Protein AF-A0AAD5K9D6-F1 (afdb_monomer_lite)

Structure (mmCIF, N/CA/C/O backbone):
data_AF-A0AAD5K9D6-F1
#
_entry.id   AF-A0AAD5K9D6-F1
#
loop_
_atom_site.group_PDB
_atom_site.id
_atom_site.type_symbol
_atom_site.label_atom_id
_atom_site.label_alt_id
_atom_site.label_comp_id
_atom_site.label_asym_id
_atom_site.label_entity_id
_atom_site.label_seq_id
_atom_site.pdbx_PDB_ins_code
_atom_site.Cartn_x
_atom_site.Cartn_y
_atom_site.Cartn_z
_atom_site.occupancy
_atom_site.B_iso_or_equiv
_atom_site.auth_seq_id
_atom_site.auth_comp_id
_atom_site.auth_asym_id
_atom_site.auth_atom_id
_atom_site.pdbx_PDB_model_num
ATOM 1 N N . MET A 1 1 ? -25.307 -9.684 -17.286 1.00 60.47 1 MET A N 1
ATOM 2 C CA . MET A 1 1 ? -24.085 -8.898 -17.577 1.00 60.47 1 MET A CA 1
ATOM 3 C C . MET A 1 1 ? -23.414 -9.480 -18.825 1.00 60.47 1 MET A C 1
ATOM 5 O O . MET A 1 1 ? -22.570 -10.346 -18.691 1.00 60.47 1 MET A O 1
ATOM 9 N N . GLY A 1 2 ? -23.827 -9.083 -20.036 1.00 75.88 2 GLY A N 1
ATOM 10 C CA . GLY A 1 2 ? -23.260 -9.591 -21.306 1.00 75.88 2 GLY A CA 1
ATOM 11 C C . GLY A 1 2 ? -22.126 -8.731 -21.881 1.00 75.88 2 GLY A C 1
ATOM 12 O O . GLY A 1 2 ? -21.891 -8.752 -23.081 1.00 75.88 2 GLY A O 1
ATOM 13 N N . ARG A 1 3 ? -21.481 -7.908 -21.046 1.00 86.50 3 ARG A N 1
ATOM 14 C CA . ARG A 1 3 ? -20.410 -6.977 -21.433 1.00 86.50 3 ARG A CA 1
ATOM 15 C C . ARG A 1 3 ? -19.127 -7.341 -20.696 1.00 86.50 3 ARG A C 1
ATOM 17 O O . ARG A 1 3 ? -19.195 -7.874 -19.589 1.00 86.50 3 ARG A O 1
ATOM 24 N N . GLN A 1 4 ? -17.983 -7.048 -21.307 1.00 88.56 4 GLN A N 1
ATOM 25 C CA . GLN A 1 4 ? -16.680 -7.250 -20.680 1.00 88.56 4 GLN A CA 1
ATOM 26 C C . GLN A 1 4 ? -16.571 -6.407 -19.408 1.00 88.56 4 GLN A C 1
ATOM 28 O O . GLN A 1 4 ? -16.949 -5.235 -19.394 1.00 88.56 4 GLN A O 1
ATOM 33 N N . LEU A 1 5 ? -16.085 -7.032 -18.339 1.00 87.12 5 LEU A N 1
ATOM 34 C CA . LEU A 1 5 ? -15.934 -6.403 -17.038 1.00 87.12 5 LEU A CA 1
ATOM 35 C C . LEU A 1 5 ? -14.447 -6.182 -16.767 1.00 87.12 5 LEU A C 1
ATOM 37 O O . LEU A 1 5 ? -13.655 -7.122 -16.799 1.00 87.12 5 LEU A O 1
ATOM 41 N N . PHE A 1 6 ? -14.082 -4.940 -16.480 1.00 90.69 6 PHE A N 1
ATOM 42 C CA . PHE A 1 6 ? -12.714 -4.555 -16.132 1.00 90.69 6 PHE A CA 1
ATOM 43 C C . PHE A 1 6 ? -12.583 -4.293 -14.632 1.00 90.69 6 PHE A C 1
ATOM 45 O O . PHE A 1 6 ? -13.577 -4.070 -13.942 1.00 90.69 6 PHE A O 1
ATOM 52 N N . LEU A 1 7 ? -11.345 -4.240 -14.136 1.00 88.19 7 LEU A N 1
ATOM 53 C CA . LEU A 1 7 ? -11.036 -4.093 -12.711 1.00 88.19 7 LEU A CA 1
ATOM 54 C C . LEU A 1 7 ? -11.707 -2.873 -12.049 1.00 88.19 7 LEU A C 1
ATOM 56 O O . LEU A 1 7 ? -12.173 -2.968 -10.918 1.00 88.19 7 LEU A O 1
ATOM 60 N N . HIS A 1 8 ? -11.838 -1.751 -12.762 1.00 90.50 8 HIS A N 1
ATOM 61 C CA . HIS A 1 8 ? -12.465 -0.537 -12.227 1.00 90.50 8 HIS A CA 1
ATOM 62 C C . HIS A 1 8 ? -13.944 -0.721 -11.849 1.00 90.50 8 HIS A C 1
ATOM 64 O O . HIS A 1 8 ? -14.434 -0.032 -10.959 1.00 90.50 8 HIS A O 1
ATOM 70 N N . HIS A 1 9 ? -14.649 -1.688 -12.445 1.00 93.12 9 HIS A N 1
ATOM 71 C CA . HIS A 1 9 ? -16.031 -2.000 -12.063 1.00 93.12 9 HIS A CA 1
ATOM 72 C C . HIS A 1 9 ? -16.127 -2.524 -10.624 1.00 93.12 9 HIS A C 1
ATOM 74 O O . HIS A 1 9 ? -17.181 -2.422 -10.002 1.00 93.12 9 HIS A O 1
ATOM 80 N N . TYR A 1 10 ? -15.032 -3.058 -10.077 1.00 94.50 10 TYR A N 1
ATOM 81 C CA . TYR A 1 10 ? -14.958 -3.520 -8.693 1.00 94.50 10 TYR A CA 1
ATOM 82 C C . TYR A 1 10 ? -14.591 -2.408 -7.702 1.00 94.50 10 TYR A C 1
ATOM 84 O O . TYR A 1 10 ? -14.708 -2.619 -6.496 1.00 94.50 10 TYR A O 1
ATOM 92 N N . MET A 1 11 ? -14.185 -1.220 -8.167 1.00 92.75 11 MET A N 1
ATOM 93 C CA . MET A 1 11 ? -13.776 -0.111 -7.296 1.00 92.75 11 MET A CA 1
ATOM 94 C C . MET A 1 11 ? -14.875 0.321 -6.300 1.00 92.75 11 MET A C 1
ATOM 96 O O . MET A 1 11 ? -14.551 0.503 -5.125 1.00 92.75 11 MET A O 1
ATOM 100 N N . PRO A 1 12 ? -16.172 0.406 -6.675 1.00 94.88 12 PRO A N 1
ATOM 101 C CA . PRO A 1 12 ? -17.232 0.712 -5.711 1.00 94.88 12 PRO A CA 1
ATOM 102 C C . PRO A 1 12 ? -17.385 -0.368 -4.631 1.00 94.88 12 PRO A C 1
ATOM 104 O O . PRO A 1 12 ? -17.527 -0.058 -3.452 1.00 94.88 12 PRO A O 1
ATOM 107 N N . ALA A 1 13 ? -17.306 -1.647 -5.009 1.00 95.50 13 ALA A N 1
ATOM 108 C CA . ALA A 1 13 ? -17.385 -2.757 -4.059 1.00 95.50 13 ALA A CA 1
ATOM 109 C C . ALA A 1 13 ? -16.171 -2.791 -3.112 1.00 95.50 13 ALA A C 1
ATOM 111 O O . ALA A 1 13 ? -16.307 -3.095 -1.922 1.00 95.50 13 ALA A O 1
ATOM 112 N N . LEU A 1 14 ? -14.990 -2.427 -3.621 1.00 95.06 14 LEU A N 1
ATOM 113 C CA . LEU A 1 14 ? -13.777 -2.283 -2.822 1.00 95.06 14 LEU A CA 1
ATOM 114 C C . LEU A 1 14 ? -13.945 -1.210 -1.738 1.00 95.06 14 LEU A C 1
ATOM 116 O O . LEU A 1 14 ? -13.569 -1.449 -0.594 1.00 95.06 14 LEU A O 1
ATOM 120 N N . TYR A 1 15 ? -14.561 -0.070 -2.062 1.00 96.62 15 TYR A N 1
ATOM 121 C CA . TYR A 1 15 ? -14.816 0.996 -1.088 1.00 96.62 15 TYR A CA 1
ATOM 122 C C . TYR A 1 15 ? -15.648 0.505 0.107 1.00 96.62 15 TYR A C 1
ATOM 124 O O . TYR A 1 15 ? -15.238 0.666 1.258 1.00 96.62 15 TYR A O 1
ATOM 132 N N . PHE A 1 16 ? -16.767 -0.181 -0.148 1.00 97.19 16 PHE A N 1
ATOM 133 C CA . PHE A 1 16 ? -17.573 -0.764 0.930 1.00 97.19 16 PHE A CA 1
ATOM 134 C C . PHE A 1 16 ? -16.811 -1.836 1.715 1.00 97.19 16 PHE A C 1
ATOM 136 O O . PHE A 1 16 ? -16.938 -1.908 2.936 1.00 97.19 16 PHE A O 1
ATOM 143 N N . SER A 1 17 ? -15.967 -2.624 1.046 1.00 96.88 17 SER A N 1
ATOM 144 C CA . SER A 1 17 ? -15.120 -3.623 1.710 1.00 96.88 17 SER A CA 1
ATOM 145 C C . SER A 1 17 ? -14.124 -2.984 2.685 1.00 96.88 17 SER A C 1
ATOM 147 O O . SER A 1 17 ? -13.890 -3.536 3.757 1.00 96.88 17 SER A O 1
ATOM 149 N N . ILE A 1 18 ? -13.580 -1.802 2.369 1.00 96.38 18 ILE A N 1
ATOM 150 C CA . ILE A 1 18 ? -12.685 -1.049 3.266 1.00 96.38 18 ILE A CA 1
ATOM 151 C C . ILE A 1 18 ? -13.440 -0.548 4.507 1.00 96.38 18 ILE A C 1
ATOM 153 O O . ILE A 1 18 ? -12.933 -0.661 5.624 1.00 96.38 18 ILE A O 1
ATOM 157 N N . LEU A 1 19 ? -14.667 -0.042 4.342 1.00 96.38 19 LEU A N 1
ATOM 158 C CA . LEU A 1 19 ? -15.502 0.371 5.479 1.00 96.38 19 LEU A CA 1
ATOM 159 C C . LEU A 1 19 ? -15.824 -0.818 6.394 1.00 96.38 19 LEU A C 1
ATOM 161 O O . LEU A 1 19 ? -15.666 -0.733 7.614 1.00 96.38 19 LEU A O 1
ATOM 165 N N . VAL A 1 20 ? -16.210 -1.952 5.800 1.00 97.56 20 VAL A N 1
ATOM 166 C CA . VAL A 1 20 ? -16.465 -3.201 6.530 1.00 97.56 20 VAL A CA 1
ATOM 167 C C . VAL A 1 20 ? -15.198 -3.707 7.216 1.00 97.56 20 VAL A C 1
ATOM 169 O O . VAL A 1 20 ? -15.279 -4.181 8.348 1.00 97.56 20 VAL A O 1
ATOM 172 N N . PHE A 1 21 ? -14.024 -3.574 6.595 1.00 96.94 21 PHE A N 1
ATOM 173 C CA . PHE A 1 21 ? -12.747 -3.902 7.229 1.00 96.94 21 PHE A CA 1
ATOM 174 C C . PHE A 1 21 ? -12.513 -3.070 8.496 1.00 96.94 21 PHE A C 1
ATOM 176 O O . PHE A 1 21 ? -12.123 -3.635 9.515 1.00 96.94 21 PHE A O 1
ATOM 183 N N . GLY A 1 22 ? -12.822 -1.769 8.479 1.00 95.19 22 GLY A N 1
ATOM 184 C CA . GLY A 1 22 ? -12.729 -0.909 9.664 1.00 95.19 22 GLY A CA 1
ATOM 185 C C . GLY A 1 22 ? -13.607 -1.394 10.824 1.00 95.19 22 GLY A C 1
ATOM 186 O O . GLY A 1 22 ? -13.121 -1.557 11.944 1.00 95.19 22 GLY A O 1
ATOM 187 N N . VAL A 1 23 ? -14.877 -1.708 10.545 1.00 96.50 23 VAL A N 1
ATOM 188 C CA . VAL A 1 23 ? -15.811 -2.260 11.548 1.00 96.50 23 VAL A CA 1
ATOM 189 C C . VAL A 1 23 ? -15.363 -3.645 12.028 1.00 96.50 23 VAL A C 1
ATOM 191 O O . VAL A 1 23 ? -15.393 -3.936 13.222 1.00 96.50 23 VAL A O 1
ATOM 194 N N . SER A 1 24 ? -14.895 -4.498 11.115 1.00 96.06 24 SER A N 1
ATOM 195 C CA . SER A 1 24 ? -14.409 -5.844 11.443 1.00 96.06 24 SER A CA 1
ATOM 196 C C . SER A 1 24 ? -13.173 -5.785 12.339 1.00 96.06 24 SER A C 1
ATOM 198 O O . SER A 1 24 ? -13.073 -6.536 13.306 1.00 96.06 24 SER A O 1
ATOM 200 N N . PHE A 1 25 ? -12.244 -4.871 12.059 1.00 95.50 25 PHE A N 1
ATOM 201 C CA . PHE A 1 25 ? -11.055 -4.654 12.876 1.00 95.50 25 PHE A CA 1
ATOM 202 C C . PHE A 1 25 ? -11.416 -4.184 14.293 1.00 95.50 25 PHE A C 1
ATOM 204 O O . PHE A 1 25 ? -10.853 -4.678 15.274 1.00 95.50 25 PHE A O 1
ATOM 211 N N . ASP A 1 26 ? -12.378 -3.268 14.424 1.00 93.75 26 ASP A N 1
ATOM 212 C CA . ASP A 1 26 ? -12.882 -2.820 15.728 1.00 93.75 26 ASP A CA 1
ATOM 213 C C . ASP A 1 26 ? -13.494 -3.983 16.525 1.00 93.75 26 ASP A C 1
ATOM 215 O O . ASP A 1 26 ? -13.091 -4.248 17.661 1.00 93.75 26 ASP A O 1
ATOM 219 N N . LEU A 1 27 ? -14.374 -4.761 15.887 1.00 95.19 27 LEU A N 1
ATOM 220 C CA . LEU A 1 27 ? -15.025 -5.914 16.508 1.00 95.19 27 LEU A CA 1
ATOM 221 C C . LEU A 1 27 ? -14.017 -6.987 16.949 1.00 95.19 27 LEU A C 1
ATOM 223 O O . LEU A 1 27 ? -14.122 -7.521 18.054 1.00 95.19 27 LEU A O 1
ATOM 227 N N . LEU A 1 28 ? -13.009 -7.280 16.123 1.00 94.31 28 LEU A N 1
ATOM 228 C CA . LEU A 1 28 ? -11.957 -8.250 16.448 1.00 94.31 28 LEU A CA 1
ATOM 229 C C . LEU A 1 28 ? -11.058 -7.782 17.600 1.00 94.31 28 LEU A C 1
ATOM 231 O O . LEU A 1 28 ? -10.532 -8.605 18.352 1.00 94.31 28 LEU A O 1
ATOM 235 N N . THR A 1 29 ? -10.881 -6.470 17.770 1.00 93.56 29 THR A N 1
ATOM 236 C CA . THR A 1 29 ? -9.994 -5.905 18.797 1.00 93.56 29 THR A CA 1
ATOM 237 C C . THR A 1 29 ? -10.707 -5.503 20.091 1.00 93.56 29 THR A C 1
ATOM 239 O O . THR A 1 29 ? -10.028 -5.140 21.054 1.00 93.56 29 THR A O 1
ATOM 242 N N . ILE A 1 30 ? -12.036 -5.647 20.184 1.00 93.75 30 ILE A N 1
ATOM 243 C CA . ILE A 1 30 ? -12.843 -5.212 21.343 1.00 93.75 30 ILE A CA 1
ATOM 244 C C . ILE A 1 30 ? -12.444 -5.880 22.671 1.00 93.75 30 ILE A C 1
ATOM 246 O O . ILE A 1 30 ? -12.547 -5.278 23.736 1.00 93.75 30 ILE A O 1
ATOM 250 N N . ARG A 1 31 ? -11.950 -7.125 22.623 1.00 92.94 31 ARG A N 1
ATOM 251 C CA . ARG A 1 31 ? -11.498 -7.885 23.806 1.00 92.94 31 ARG A CA 1
ATOM 252 C C . ARG A 1 31 ? -10.056 -7.554 24.222 1.00 92.94 31 ARG A C 1
ATOM 254 O O . ARG A 1 31 ? -9.591 -8.047 25.250 1.00 92.94 31 ARG A O 1
ATOM 261 N N . LEU A 1 32 ? -9.317 -6.772 23.431 1.00 92.12 32 LEU A N 1
ATOM 262 C CA . LEU A 1 32 ? -7.912 -6.454 23.688 1.00 92.12 32 LEU A CA 1
ATOM 263 C C . LEU A 1 32 ? -7.767 -5.211 24.571 1.00 92.12 32 LEU A C 1
ATOM 265 O O . LEU A 1 32 ? -8.547 -4.268 24.510 1.00 92.12 32 LEU A O 1
ATOM 269 N N . LYS A 1 33 ? -6.692 -5.170 25.366 1.00 93.00 33 LYS A N 1
ATOM 270 C CA . LYS A 1 33 ? -6.323 -3.964 26.124 1.00 93.00 33 LYS A CA 1
ATOM 271 C C . LYS A 1 33 ? -5.997 -2.814 25.161 1.00 93.00 33 LYS A C 1
ATOM 273 O O . LYS A 1 33 ? -5.268 -3.028 24.192 1.00 93.00 33 LYS A O 1
ATOM 278 N N . GLN A 1 34 ? -6.415 -1.591 25.500 1.00 92.06 34 GLN A N 1
ATOM 279 C CA . GLN A 1 34 ? -6.266 -0.393 24.657 1.00 92.06 34 GLN A CA 1
ATOM 280 C C . GLN A 1 34 ? -4.849 -0.193 24.094 1.00 92.06 34 GLN A C 1
ATOM 282 O O . GLN A 1 34 ? -4.685 0.073 22.907 1.00 92.06 34 GLN A O 1
ATOM 287 N N . LYS A 1 35 ? -3.806 -0.402 24.913 1.00 93.31 35 LYS A N 1
ATOM 288 C CA . LYS A 1 35 ? -2.402 -0.301 24.468 1.00 93.31 35 LYS A CA 1
ATOM 289 C C . LYS A 1 35 ? -2.075 -1.267 23.321 1.00 93.31 35 LYS A C 1
ATOM 291 O O . LYS A 1 35 ? -1.440 -0.876 22.349 1.00 93.31 35 LYS A O 1
ATOM 296 N N . LYS A 1 36 ? -2.528 -2.523 23.420 1.00 93.69 36 LYS A N 1
ATOM 297 C CA . LYS A 1 36 ? -2.309 -3.544 22.383 1.00 93.69 36 LYS A CA 1
ATOM 298 C C . LYS A 1 36 ? -3.140 -3.252 21.136 1.00 93.69 36 LYS A C 1
ATOM 300 O O . LYS A 1 36 ? -2.637 -3.406 20.032 1.00 93.69 36 LYS A O 1
ATOM 305 N N . ARG A 1 37 ? -4.380 -2.789 21.313 1.00 93.88 37 ARG A N 1
ATOM 306 C CA . ARG A 1 37 ? -5.270 -2.398 20.213 1.00 93.88 37 ARG A CA 1
ATOM 307 C C . ARG A 1 37 ? -4.659 -1.286 19.353 1.00 93.88 37 ARG A C 1
ATOM 309 O O . ARG A 1 37 ? -4.596 -1.437 18.138 1.00 93.88 37 ARG A O 1
ATOM 316 N N . ILE A 1 38 ? -4.157 -0.218 19.977 1.00 94.31 38 ILE A N 1
ATOM 317 C CA . ILE A 1 38 ? -3.494 0.886 19.263 1.00 94.31 38 ILE A CA 1
ATOM 318 C C . ILE A 1 38 ? -2.222 0.397 18.564 1.00 94.31 38 ILE A C 1
ATOM 320 O O . ILE A 1 38 ? -2.006 0.727 17.403 1.00 94.31 38 ILE A O 1
ATOM 324 N N . LEU A 1 39 ? -1.408 -0.429 19.230 1.00 96.12 39 LEU A N 1
ATOM 325 C CA . LEU A 1 39 ? -0.197 -0.984 18.622 1.00 96.12 39 LEU A CA 1
ATOM 326 C C . LEU A 1 39 ? -0.513 -1.778 17.344 1.00 96.12 39 LEU A C 1
ATOM 328 O O . LEU A 1 39 ? 0.122 -1.558 16.317 1.00 96.12 39 LEU A O 1
ATOM 332 N N . ILE A 1 40 ? -1.515 -2.659 17.384 1.00 95.44 40 ILE A N 1
ATOM 333 C CA . ILE A 1 40 ? -1.942 -3.442 16.214 1.00 95.44 40 ILE A CA 1
ATOM 334 C C . ILE A 1 40 ? -2.470 -2.521 15.108 1.00 95.44 40 ILE A C 1
ATOM 336 O O . ILE A 1 40 ? -2.154 -2.736 13.939 1.00 95.44 40 ILE A O 1
ATOM 340 N N . ALA A 1 41 ? -3.230 -1.480 15.458 1.00 95.06 41 ALA A N 1
ATOM 341 C CA . ALA A 1 41 ? -3.723 -0.508 14.485 1.00 95.06 41 ALA A CA 1
ATOM 342 C C . ALA A 1 41 ? -2.567 0.214 13.773 1.00 95.06 41 ALA A C 1
ATOM 344 O O . ALA A 1 41 ? -2.549 0.273 12.546 1.00 95.06 41 ALA A O 1
ATOM 345 N N . ILE A 1 42 ? -1.561 0.679 14.523 1.00 96.56 42 ILE A N 1
ATOM 346 C CA . ILE A 1 42 ? -0.361 1.321 13.965 1.00 96.56 42 ILE A CA 1
ATOM 347 C C . ILE A 1 42 ? 0.383 0.360 13.035 1.00 96.56 42 ILE A C 1
ATOM 349 O O . ILE A 1 42 ? 0.690 0.727 11.905 1.00 96.56 42 ILE A O 1
ATOM 353 N N . LEU A 1 43 ? 0.632 -0.878 13.471 1.00 96.88 43 LEU A N 1
ATOM 354 C CA . LEU A 1 43 ? 1.309 -1.882 12.641 1.00 96.88 43 LEU A CA 1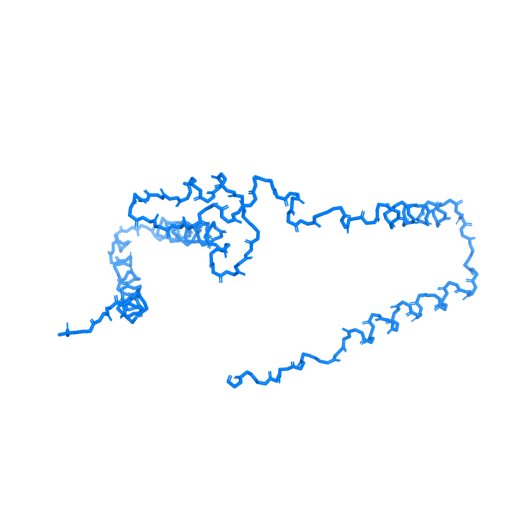
ATOM 355 C C . LEU A 1 43 ? 0.532 -2.185 11.352 1.00 96.88 43 LEU A C 1
ATOM 357 O O . LEU A 1 43 ? 1.134 -2.337 10.288 1.00 96.88 43 LEU A O 1
ATOM 361 N N . THR A 1 44 ? -0.799 -2.225 11.426 1.00 96.31 44 THR A N 1
ATOM 362 C CA . THR A 1 44 ? -1.666 -2.447 10.260 1.00 96.31 44 THR A CA 1
ATOM 363 C C . THR A 1 44 ? -1.546 -1.293 9.263 1.00 96.31 44 THR A C 1
ATOM 365 O O . THR A 1 44 ? -1.314 -1.523 8.078 1.00 96.31 44 THR A O 1
ATOM 368 N N . VAL A 1 45 ? -1.615 -0.047 9.740 1.00 96.81 45 VAL A N 1
ATOM 369 C CA . VAL A 1 45 ? -1.463 1.150 8.895 1.00 96.81 45 VAL A CA 1
ATOM 370 C C . VAL A 1 45 ? -0.068 1.223 8.272 1.00 96.81 45 VAL A C 1
ATOM 372 O O . VAL A 1 45 ? 0.052 1.455 7.071 1.00 96.81 45 VAL A O 1
ATOM 375 N N . LEU A 1 46 ? 0.988 0.970 9.051 1.00 98.12 46 LEU A N 1
ATOM 376 C CA . LEU A 1 46 ? 2.362 0.931 8.540 1.00 98.12 46 LEU A CA 1
ATOM 377 C C . LEU A 1 46 ? 2.526 -0.121 7.440 1.00 98.12 46 LEU A C 1
ATOM 379 O O . LEU A 1 46 ? 3.150 0.155 6.419 1.00 98.12 46 LEU A O 1
ATOM 383 N N . THR A 1 47 ? 1.915 -1.295 7.613 1.00 97.56 47 THR A N 1
ATOM 384 C CA . THR A 1 47 ? 1.912 -2.344 6.586 1.00 97.56 47 THR A CA 1
ATOM 385 C C . THR A 1 47 ? 1.288 -1.837 5.286 1.00 97.56 47 THR A C 1
ATOM 387 O O . THR A 1 47 ? 1.888 -1.993 4.225 1.00 97.56 47 THR A O 1
ATOM 390 N N . PHE A 1 48 ? 0.132 -1.167 5.348 1.00 96.75 48 PHE A N 1
ATOM 391 C CA . PHE A 1 48 ? -0.504 -0.595 4.155 1.00 96.75 48 PHE A CA 1
ATOM 392 C C . PHE A 1 48 ? 0.363 0.464 3.470 1.00 96.75 48 PHE A C 1
ATOM 394 O O . PHE A 1 48 ? 0.470 0.451 2.245 1.00 96.75 48 PHE A O 1
ATOM 401 N N . ILE A 1 49 ? 1.026 1.332 4.237 1.00 97.56 49 ILE A N 1
ATOM 402 C CA . ILE A 1 49 ? 1.935 2.350 3.691 1.00 97.56 49 ILE A CA 1
ATOM 403 C C . ILE A 1 49 ? 3.116 1.694 2.967 1.00 97.56 49 ILE A C 1
ATOM 405 O O . ILE A 1 49 ? 3.441 2.092 1.850 1.00 97.56 49 ILE A O 1
ATOM 409 N N . ILE A 1 50 ? 3.744 0.681 3.568 1.00 96.81 50 ILE A N 1
ATOM 410 C CA . ILE A 1 50 ? 4.885 -0.026 2.965 1.00 96.81 50 ILE A CA 1
ATOM 411 C C . ILE A 1 50 ? 4.468 -0.699 1.656 1.00 96.81 50 ILE A C 1
ATOM 413 O O . ILE A 1 50 ? 5.135 -0.527 0.636 1.00 96.81 50 ILE A O 1
ATOM 417 N N . VAL A 1 51 ? 3.340 -1.416 1.663 1.00 95.81 51 VAL A N 1
ATOM 418 C CA . VAL A 1 51 ? 2.804 -2.064 0.459 1.00 95.81 51 VAL A CA 1
ATOM 419 C C . VAL A 1 51 ? 2.508 -1.020 -0.618 1.00 95.81 51 VAL A C 1
ATOM 421 O O . VAL A 1 51 ? 2.943 -1.178 -1.754 1.00 95.81 51 VAL A O 1
ATOM 424 N N . TYR A 1 52 ? 1.852 0.086 -0.266 1.00 95.69 52 TYR A N 1
ATOM 425 C CA . TYR A 1 52 ? 1.574 1.167 -1.209 1.00 95.69 52 TYR A CA 1
ATOM 426 C C . TYR A 1 52 ? 2.848 1.745 -1.832 1.00 95.69 52 TYR A C 1
ATOM 428 O O . TYR A 1 52 ? 2.938 1.855 -3.051 1.00 95.69 52 TYR A O 1
ATOM 436 N N . ARG A 1 53 ? 3.866 2.057 -1.020 1.00 95.19 53 ARG A N 1
ATOM 437 C CA . ARG A 1 53 ? 5.154 2.582 -1.506 1.00 95.19 53 ARG A CA 1
ATOM 438 C C . ARG A 1 53 ? 5.836 1.638 -2.485 1.00 95.19 53 ARG A C 1
ATOM 440 O O . ARG A 1 53 ? 6.493 2.096 -3.411 1.00 95.19 53 ARG A O 1
ATOM 447 N N . GLN A 1 54 ? 5.654 0.339 -2.300 1.00 93.69 54 GLN A N 1
ATOM 448 C CA . GLN A 1 54 ? 6.249 -0.670 -3.154 1.00 93.69 54 GLN A CA 1
ATOM 449 C C . GLN A 1 54 ? 5.560 -0.800 -4.525 1.00 93.69 54 GLN A C 1
ATOM 451 O O . GLN A 1 54 ? 6.234 -1.121 -5.505 1.00 93.69 54 GLN A O 1
ATOM 456 N N . PHE A 1 55 ? 4.251 -0.528 -4.594 1.00 94.44 55 PHE A N 1
ATOM 457 C CA . PHE A 1 55 ? 3.455 -0.528 -5.831 1.00 94.44 55 PHE A CA 1
ATOM 458 C C . PHE A 1 55 ? 3.225 0.874 -6.424 1.00 94.44 55 PHE A C 1
ATOM 460 O O . PHE A 1 55 ? 2.632 0.987 -7.494 1.00 94.44 55 PHE A O 1
ATOM 467 N N . ALA A 1 56 ? 3.735 1.932 -5.785 1.00 94.81 56 ALA A N 1
ATOM 468 C CA . ALA A 1 56 ? 3.673 3.310 -6.277 1.00 94.81 56 ALA A CA 1
ATOM 469 C C . ALA A 1 56 ? 4.189 3.499 -7.723 1.00 94.81 56 ALA A C 1
ATOM 471 O O . ALA A 1 56 ? 3.572 4.277 -8.457 1.00 94.81 56 ALA A O 1
ATOM 472 N N . PRO A 1 57 ? 5.222 2.764 -8.198 1.00 92.81 57 PRO A N 1
ATOM 473 C CA . PRO A 1 57 ? 5.643 2.841 -9.596 1.00 92.81 57 PRO A CA 1
ATOM 474 C C . PRO A 1 57 ? 4.552 2.487 -10.608 1.00 92.81 57 PRO A C 1
ATOM 476 O O . PRO A 1 57 ? 4.532 3.046 -11.698 1.00 92.81 57 PRO A O 1
ATOM 479 N N . LEU A 1 58 ? 3.601 1.619 -10.248 1.00 91.19 58 LEU A N 1
ATOM 480 C CA . LEU A 1 58 ? 2.492 1.250 -11.132 1.00 91.19 58 LEU A CA 1
ATOM 481 C C . LEU A 1 58 ? 1.421 2.340 -11.218 1.00 91.19 58 LEU A C 1
ATOM 483 O O . LEU A 1 58 ? 0.778 2.484 -12.253 1.00 91.19 58 LEU A O 1
ATOM 487 N N . THR A 1 59 ? 1.199 3.086 -10.134 1.00 92.25 59 THR A N 1
ATOM 488 C CA . THR A 1 59 ? 0.156 4.121 -10.087 1.00 92.25 59 THR A CA 1
ATOM 489 C C . THR A 1 59 ? 0.641 5.458 -10.627 1.00 92.25 59 THR A C 1
ATOM 491 O O . THR A 1 59 ? -0.132 6.163 -11.267 1.00 92.25 59 THR A O 1
ATOM 494 N N . TYR A 1 60 ? 1.901 5.812 -10.367 1.00 93.44 60 TYR A N 1
ATOM 495 C CA . TYR A 1 60 ? 2.472 7.112 -10.736 1.00 93.44 60 TYR A CA 1
ATOM 496 C C . TYR A 1 60 ? 3.471 7.051 -11.894 1.00 93.44 60 TYR A C 1
ATOM 498 O O . TYR A 1 60 ? 3.936 8.097 -12.335 1.00 93.44 60 TYR A O 1
ATOM 506 N N . GLY A 1 61 ? 3.827 5.857 -12.378 1.00 90.19 61 GLY A N 1
ATOM 507 C CA . GLY A 1 61 ? 4.861 5.709 -13.404 1.00 90.19 61 GLY A CA 1
ATOM 508 C C . GLY A 1 61 ? 6.265 6.071 -12.906 1.00 90.19 61 GLY A C 1
ATOM 509 O O . GLY A 1 61 ? 7.094 6.516 -13.695 1.00 90.19 61 GLY A O 1
ATOM 510 N N . GLU A 1 62 ? 6.536 5.924 -11.602 1.00 90.50 62 GLU A N 1
ATOM 511 C CA . GLU A 1 62 ? 7.880 6.129 -11.041 1.00 90.50 62 GLU A CA 1
ATOM 512 C C . GLU A 1 62 ? 8.879 5.103 -11.614 1.00 90.50 62 GLU A C 1
ATOM 514 O O . GLU A 1 62 ? 8.488 3.993 -11.995 1.00 90.50 62 GLU A O 1
ATOM 519 N N . PRO A 1 63 ? 10.183 5.429 -11.665 1.00 91.81 63 PRO A N 1
ATOM 520 C CA . PRO A 1 63 ? 11.188 4.490 -12.139 1.00 91.81 63 PRO A CA 1
ATOM 521 C C . PRO A 1 63 ? 11.243 3.243 -11.251 1.00 91.81 63 PRO A C 1
ATOM 523 O O . PRO A 1 63 ? 11.307 3.315 -10.021 1.00 91.81 63 PRO A O 1
ATOM 526 N N . TRP A 1 64 ? 11.253 2.078 -11.895 1.00 93.75 64 TRP A N 1
ATOM 527 C CA . TRP A 1 64 ? 11.282 0.773 -11.244 1.00 93.75 64 TRP A CA 1
ATOM 528 C C . TRP A 1 64 ? 12.281 -0.127 -11.957 1.00 93.75 64 TRP A C 1
ATO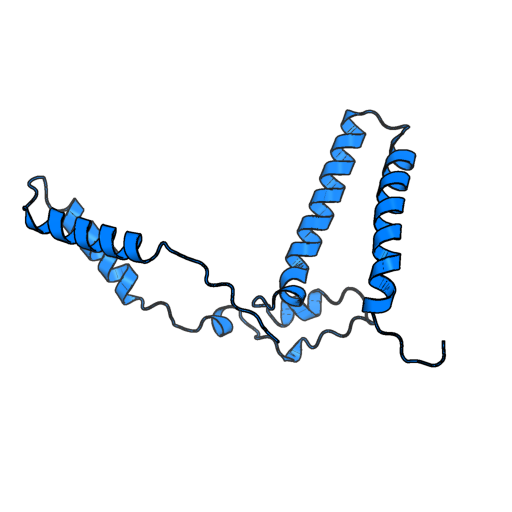M 530 O O . TRP A 1 64 ? 12.463 -0.005 -13.160 1.00 93.75 64 TRP A O 1
ATOM 540 N N . THR A 1 65 ? 12.941 -1.037 -11.243 1.00 93.88 65 THR A N 1
ATOM 541 C CA . THR A 1 65 ? 13.844 -1.995 -11.894 1.00 93.88 65 THR A CA 1
ATOM 542 C C . THR A 1 65 ? 13.087 -3.253 -12.293 1.00 93.88 65 THR A C 1
ATOM 544 O O . THR A 1 65 ? 12.189 -3.711 -11.581 1.00 93.88 65 THR A O 1
ATOM 547 N N . LYS A 1 66 ? 13.484 -3.874 -13.403 1.00 94.06 66 LYS A N 1
ATOM 548 C CA . LYS A 1 66 ? 12.879 -5.119 -13.894 1.00 94.06 66 LYS A CA 1
ATOM 549 C C . LYS A 1 66 ? 12.910 -6.241 -12.859 1.00 94.06 66 LYS A C 1
ATOM 551 O O . LYS A 1 66 ? 11.897 -6.903 -12.627 1.00 94.06 66 LYS A O 1
ATOM 556 N N . LYS A 1 67 ? 14.043 -6.413 -12.169 1.00 93.50 67 LYS A N 1
ATOM 557 C CA . LYS A 1 67 ? 14.174 -7.374 -11.062 1.00 93.50 67 LYS A CA 1
ATOM 558 C C . LYS A 1 67 ? 13.187 -7.079 -9.931 1.00 93.50 67 LYS A C 1
ATOM 560 O O . LYS A 1 67 ? 12.578 -8.007 -9.400 1.00 93.50 67 LYS A O 1
ATOM 565 N N . ALA A 1 68 ? 13.012 -5.807 -9.565 1.00 92.44 68 ALA A N 1
ATOM 566 C CA . ALA A 1 68 ? 12.032 -5.436 -8.553 1.00 92.44 68 ALA A CA 1
ATOM 567 C C . ALA A 1 68 ? 10.607 -5.729 -9.037 1.00 92.44 68 ALA A C 1
ATOM 569 O O . ALA A 1 68 ? 9.857 -6.352 -8.293 1.00 92.44 68 ALA A O 1
ATOM 57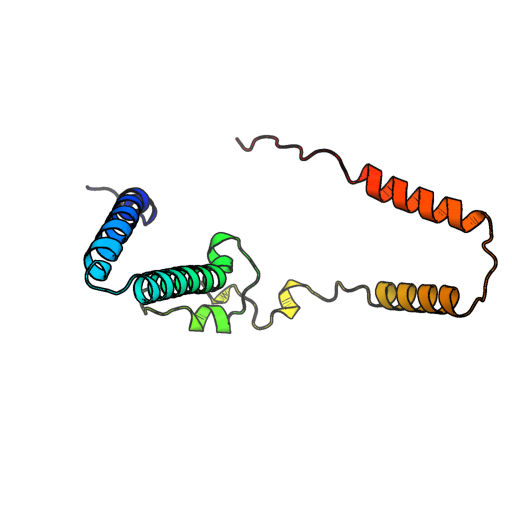0 N N . CYS A 1 69 ? 10.250 -5.388 -10.276 1.00 94.00 69 CYS A N 1
ATOM 571 C CA . CYS A 1 69 ? 8.934 -5.692 -10.844 1.00 94.00 69 CYS A CA 1
ATOM 572 C C . CYS A 1 69 ? 8.597 -7.190 -10.787 1.00 94.00 69 CYS A C 1
ATOM 574 O O . CYS A 1 69 ? 7.529 -7.573 -10.304 1.00 94.00 69 CYS A O 1
ATOM 576 N N . LEU A 1 70 ? 9.534 -8.050 -11.200 1.00 93.12 70 LEU A N 1
ATOM 577 C CA . LEU A 1 70 ? 9.347 -9.504 -11.176 1.00 93.12 70 LEU A CA 1
ATOM 578 C C . LEU A 1 70 ? 9.162 -10.044 -9.752 1.00 93.12 70 LEU A C 1
ATOM 580 O O . LEU A 1 70 ? 8.266 -10.852 -9.520 1.00 93.12 70 LEU A O 1
ATOM 584 N N . ASN A 1 71 ? 9.943 -9.553 -8.787 1.00 93.06 71 ASN A N 1
ATOM 585 C CA . ASN A 1 71 ? 9.816 -9.958 -7.383 1.00 93.06 71 ASN A CA 1
ATOM 586 C C . ASN A 1 71 ? 8.483 -9.522 -6.744 1.00 93.06 71 ASN A C 1
ATOM 588 O O . ASN A 1 71 ? 8.041 -10.132 -5.770 1.00 93.06 71 ASN A O 1
ATOM 592 N N . HIS A 1 72 ? 7.829 -8.489 -7.284 1.00 93.44 72 HIS A N 1
ATOM 593 C CA . HIS A 1 72 ? 6.537 -7.997 -6.795 1.00 93.44 72 HIS A CA 1
ATOM 594 C C . HIS A 1 72 ? 5.326 -8.699 -7.411 1.00 93.44 72 HIS A C 1
ATOM 596 O O . HIS A 1 72 ? 4.191 -8.427 -7.012 1.00 93.44 72 HIS A O 1
ATOM 602 N N . LYS A 1 73 ? 5.535 -9.662 -8.317 1.00 92.62 73 LYS A N 1
ATOM 603 C CA . LYS A 1 73 ? 4.485 -10.587 -8.758 1.00 92.62 73 LYS A CA 1
ATOM 604 C C . LYS A 1 73 ? 4.221 -11.645 -7.683 1.00 92.62 73 LYS A C 1
ATOM 606 O O . LYS A 1 73 ? 4.625 -12.796 -7.801 1.00 92.62 73 LYS A O 1
ATOM 611 N N . TRP A 1 74 ? 3.521 -11.253 -6.617 1.00 93.25 74 TRP A N 1
ATOM 612 C CA . TRP A 1 74 ? 3.198 -12.150 -5.496 1.00 93.25 74 TRP A CA 1
ATOM 613 C C . TRP A 1 74 ? 2.240 -13.282 -5.872 1.00 93.25 74 TRP A C 1
ATOM 615 O O . TRP A 1 74 ? 2.195 -14.311 -5.200 1.00 93.25 74 TRP A O 1
ATOM 625 N N . ARG A 1 75 ? 1.446 -13.092 -6.930 1.00 93.25 75 ARG A N 1
ATOM 626 C CA . ARG A 1 75 ? 0.554 -14.110 -7.488 1.00 93.25 75 ARG A CA 1
ATOM 627 C C . ARG A 1 75 ? 0.929 -14.359 -8.940 1.00 93.25 75 ARG A C 1
ATOM 629 O O . ARG A 1 75 ? 1.198 -13.417 -9.676 1.00 93.25 75 ARG A O 1
ATOM 636 N N . SER A 1 76 ? 0.864 -15.617 -9.369 1.00 90.69 76 SER A N 1
ATOM 637 C CA . SER A 1 76 ? 1.127 -16.007 -10.761 1.00 90.69 76 SER A CA 1
ATOM 638 C C . SER A 1 76 ? 0.145 -15.388 -11.760 1.00 90.69 76 SER A C 1
ATOM 640 O O . SER A 1 76 ? 0.492 -15.204 -12.918 1.00 90.69 76 SER A O 1
ATOM 642 N N . SER A 1 77 ? -1.064 -15.034 -11.315 1.00 93.19 77 SER A N 1
ATOM 643 C CA . SER A 1 77 ? -2.083 -14.379 -12.139 1.00 93.19 77 SER A CA 1
ATOM 644 C C . SER A 1 77 ? -1.873 -12.870 -12.311 1.00 93.19 77 SER A C 1
ATOM 646 O O . SER A 1 77 ? -2.694 -12.222 -12.954 1.00 93.19 77 SER A O 1
ATOM 648 N N . TRP A 1 78 ? -0.856 -12.276 -11.676 1.00 92.25 78 TRP A N 1
ATOM 649 C CA . TRP A 1 78 ? -0.557 -10.852 -11.826 1.00 92.25 78 TRP A CA 1
ATOM 650 C C . TRP A 1 78 ? 0.288 -10.617 -13.075 1.00 92.25 78 TRP A C 1
ATOM 652 O O . TRP A 1 78 ? 1.472 -10.961 -13.123 1.00 92.25 78 TRP A O 1
ATOM 662 N N . ASP A 1 79 ? -0.327 -9.996 -14.077 1.00 90.62 79 ASP A N 1
ATOM 663 C CA . ASP A 1 79 ? 0.310 -9.730 -15.359 1.00 90.62 79 ASP A CA 1
ATOM 664 C C . ASP A 1 79 ? 0.814 -8.283 -15.454 1.00 90.62 79 ASP A C 1
ATOM 666 O O . ASP A 1 79 ? 0.155 -7.394 -15.984 1.00 90.62 79 ASP A O 1
ATOM 670 N N . PHE A 1 80 ? 1.978 -8.032 -14.851 1.00 91.12 80 PHE A N 1
ATOM 671 C CA . PHE A 1 80 ? 2.727 -6.786 -15.046 1.00 91.12 80 PHE A CA 1
ATOM 672 C C . PHE A 1 80 ? 3.711 -6.951 -16.207 1.00 91.12 80 PHE A C 1
ATOM 674 O O . PHE A 1 80 ? 4.491 -7.913 -16.205 1.00 91.12 80 PHE A O 1
ATOM 681 N N . ASP A 1 81 ? 3.734 -6.009 -17.149 1.00 90.56 81 ASP A N 1
ATOM 682 C CA . ASP A 1 81 ? 4.718 -5.996 -18.236 1.00 90.56 81 ASP A CA 1
ATOM 683 C C . ASP A 1 81 ? 6.092 -5.536 -17.721 1.00 90.56 81 ASP A C 1
ATOM 685 O O . ASP A 1 81 ? 6.526 -4.399 -17.897 1.00 90.56 81 ASP A O 1
ATOM 689 N N . CYS A 1 82 ? 6.784 -6.436 -17.017 1.00 92.12 82 CYS A N 1
ATOM 690 C CA . CYS A 1 82 ? 8.066 -6.116 -16.400 1.00 92.12 82 CYS A CA 1
ATOM 691 C C . CYS A 1 82 ? 9.206 -5.931 -17.416 1.00 92.12 82 CYS A C 1
ATOM 693 O O . CYS A 1 82 ? 10.285 -5.481 -17.031 1.00 92.12 82 CYS A O 1
ATOM 695 N N . VAL A 1 83 ? 9.005 -6.306 -18.685 1.00 90.94 83 VAL A N 1
ATOM 696 C CA . VAL A 1 83 ? 10.040 -6.233 -19.730 1.00 90.94 83 VAL A CA 1
ATOM 697 C C . VAL A 1 83 ? 10.330 -4.782 -20.120 1.00 90.94 83 VAL A C 1
ATOM 699 O O . VAL A 1 83 ? 11.436 -4.486 -20.559 1.00 90.94 83 VAL A O 1
ATOM 702 N N . GLN A 1 84 ? 9.378 -3.874 -19.891 1.00 89.94 84 GLN A N 1
ATOM 703 C CA . GLN A 1 84 ? 9.526 -2.446 -20.177 1.00 89.94 84 GLN A CA 1
ATOM 704 C C . GLN A 1 84 ? 10.457 -1.704 -19.206 1.00 89.94 84 GLN A C 1
ATOM 706 O O . GLN A 1 84 ? 10.874 -0.585 -19.497 1.00 89.94 84 GLN A O 1
ATOM 711 N N . PHE A 1 85 ? 10.782 -2.289 -18.050 1.00 91.88 85 PHE A N 1
ATOM 712 C CA . PHE A 1 85 ? 11.633 -1.638 -17.054 1.00 91.88 85 PHE A CA 1
ATOM 713 C C . PHE A 1 85 ? 13.125 -1.886 -17.311 1.00 91.88 85 PHE A C 1
ATOM 715 O O . PHE A 1 85 ? 13.522 -2.956 -17.777 1.00 91.88 85 PHE A O 1
ATOM 722 N N . HIS A 1 86 ? 13.964 -0.915 -16.942 1.00 92.56 86 HIS A N 1
ATOM 723 C CA . HIS A 1 86 ? 15.420 -1.050 -17.025 1.00 92.56 86 HIS A CA 1
ATOM 724 C C . HIS A 1 86 ? 15.952 -2.007 -15.947 1.00 92.56 86 HIS A C 1
ATOM 726 O O . HIS A 1 86 ? 15.317 -2.240 -14.912 1.00 92.56 86 HIS A O 1
ATOM 732 N N . GLU A 1 87 ? 17.140 -2.569 -16.175 1.00 92.31 87 GLU A N 1
ATOM 733 C CA . GLU A 1 87 ? 17.799 -3.436 -15.190 1.00 92.31 87 GLU A CA 1
ATOM 734 C C . GLU A 1 87 ? 18.325 -2.613 -14.000 1.00 92.31 87 GLU A C 1
ATOM 736 O O . GLU A 1 87 ? 18.169 -3.029 -12.848 1.00 92.31 87 GLU A O 1
ATOM 741 N N . ASN A 1 88 ? 18.871 -1.416 -14.260 1.00 90.31 88 ASN A N 1
ATOM 742 C CA . ASN A 1 88 ? 19.414 -0.526 -13.236 1.00 90.31 88 ASN A CA 1
ATOM 743 C C . ASN A 1 88 ? 18.645 0.793 -13.144 1.00 90.31 88 ASN A C 1
ATOM 745 O O . ASN A 1 88 ? 18.101 1.305 -14.119 1.00 90.31 88 ASN A O 1
ATOM 749 N N . LEU A 1 89 ? 18.644 1.386 -11.948 1.00 89.38 89 LEU A N 1
ATOM 750 C CA . LEU A 1 89 ? 17.999 2.679 -11.717 1.00 89.38 89 LEU A CA 1
ATOM 751 C C . LEU A 1 89 ? 18.745 3.837 -12.410 1.00 89.38 89 LEU A C 1
ATOM 753 O O . LEU A 1 89 ? 18.121 4.818 -12.801 1.00 89.38 89 LEU A O 1
ATOM 757 N N . SER A 1 90 ? 20.063 3.712 -12.593 1.00 87.75 90 SER A N 1
ATOM 758 C CA . SER A 1 90 ? 20.912 4.686 -13.300 1.00 87.75 90 SER A CA 1
ATOM 759 C C . SER A 1 90 ? 20.435 4.977 -14.720 1.00 87.75 90 SER A C 1
ATOM 761 O O . SER A 1 90 ? 20.562 6.102 -15.201 1.00 87.75 90 SER A O 1
ATOM 763 N N . ASP A 1 91 ? 19.851 3.972 -15.364 1.00 88.00 91 ASP A N 1
ATOM 764 C CA . ASP A 1 91 ? 19.476 4.016 -16.774 1.00 88.00 91 ASP A CA 1
ATOM 765 C C . ASP A 1 91 ? 18.279 4.958 -17.000 1.00 88.00 91 ASP A C 1
ATOM 767 O O . ASP A 1 91 ? 18.126 5.519 -18.080 1.00 88.00 91 ASP A O 1
ATOM 771 N N . TYR A 1 92 ? 17.481 5.215 -15.953 1.00 87.62 92 TYR A N 1
ATOM 772 C CA . TYR A 1 92 ? 16.381 6.185 -15.980 1.00 87.62 92 TYR A CA 1
ATOM 773 C C . TYR A 1 92 ? 16.847 7.641 -15.947 1.00 87.62 92 TYR A C 1
ATOM 775 O O . TYR A 1 92 ? 16.192 8.509 -16.520 1.00 87.62 92 TYR A O 1
ATOM 783 N N . TYR A 1 93 ? 17.945 7.926 -15.246 1.00 84.19 93 TYR A N 1
ATOM 784 C CA . TYR A 1 93 ? 18.378 9.302 -14.996 1.00 84.19 93 TYR A CA 1
ATOM 785 C C . TYR A 1 93 ? 19.428 9.785 -15.994 1.00 84.19 93 TYR A C 1
ATOM 787 O O . TYR A 1 93 ? 19.581 10.996 -16.168 1.00 84.19 93 TYR A O 1
ATOM 795 N N . GLY A 1 94 ? 20.122 8.861 -16.669 1.00 71.88 94 GLY A N 1
ATOM 796 C CA . GLY A 1 94 ? 21.266 9.181 -17.516 1.00 71.88 94 GLY A CA 1
ATOM 797 C C . GLY A 1 94 ? 22.348 9.952 -16.748 1.00 71.88 94 GLY A C 1
ATOM 798 O O . GLY A 1 94 ? 22.176 10.405 -15.617 1.00 71.88 94 GLY A O 1
ATOM 799 N N . THR A 1 95 ? 23.509 10.148 -17.353 1.00 60.56 95 THR A N 1
ATOM 800 C CA . THR A 1 95 ? 24.514 11.097 -16.852 1.00 60.56 95 THR A CA 1
ATOM 801 C C . THR A 1 95 ? 24.022 12.533 -17.060 1.00 60.56 95 THR A C 1
ATOM 803 O O . THR A 1 95 ? 24.536 13.255 -17.908 1.00 60.56 95 THR A O 1
ATOM 806 N N . ARG A 1 96 ? 22.987 12.954 -16.323 1.00 57.41 96 ARG A N 1
ATOM 807 C CA . ARG A 1 96 ? 22.557 14.358 -16.233 1.00 57.41 96 ARG A CA 1
ATOM 808 C C . ARG A 1 96 ? 22.859 14.958 -14.857 1.00 57.41 96 ARG A C 1
ATOM 810 O O . ARG A 1 96 ? 22.175 15.868 -14.406 1.00 57.41 96 ARG A O 1
ATOM 817 N N . ILE A 1 97 ? 23.902 14.454 -14.200 1.00 58.28 97 ILE A N 1
ATOM 818 C CA . ILE A 1 97 ? 24.672 15.262 -13.260 1.00 58.28 97 ILE A CA 1
ATOM 819 C C . ILE A 1 97 ? 25.794 15.867 -14.093 1.00 58.28 97 ILE A C 1
ATOM 821 O O . ILE A 1 97 ? 26.746 15.190 -14.475 1.00 58.28 97 ILE A O 1
ATOM 825 N N . GLU A 1 98 ? 25.623 17.136 -14.432 1.00 59.50 98 GLU A N 1
ATOM 826 C CA . GLU A 1 98 ? 26.710 17.997 -14.862 1.00 59.50 98 GLU A CA 1
ATOM 827 C C . GLU A 1 98 ? 27.669 18.102 -13.652 1.00 59.50 98 GLU A C 1
ATOM 829 O O . GLU A 1 98 ? 27.499 18.923 -12.756 1.00 59.50 98 GLU A O 1
ATOM 834 N N . ASP A 1 99 ? 28.606 17.153 -13.542 1.00 57.00 99 ASP A N 1
ATOM 835 C CA . ASP A 1 99 ? 29.541 16.947 -12.412 1.00 57.00 99 ASP A CA 1
ATOM 836 C C . ASP A 1 99 ? 30.363 18.221 -12.097 1.00 57.00 99 ASP A C 1
ATOM 838 O O . ASP A 1 99 ? 30.805 18.504 -10.979 1.00 57.00 99 ASP A O 1
ATOM 842 N N . ASN A 1 100 ? 30.471 19.087 -13.099 1.00 62.03 100 ASN A N 1
ATOM 843 C CA . ASN A 1 100 ? 31.031 20.425 -13.042 1.00 62.03 100 ASN A CA 1
ATOM 844 C C . ASN A 1 100 ? 30.207 21.422 -12.205 1.00 62.03 100 ASN A C 1
ATOM 846 O O . ASN A 1 100 ? 30.794 22.400 -11.744 1.00 62.03 100 ASN A O 1
ATOM 850 N N . THR A 1 101 ? 28.912 21.220 -11.929 1.00 69.62 101 THR A N 1
ATOM 851 C CA . THR A 1 101 ? 28.136 22.126 -11.055 1.00 69.62 101 THR A CA 1
ATOM 852 C C . THR A 1 101 ? 28.493 21.933 -9.579 1.00 69.62 101 THR A C 1
ATOM 854 O O . THR A 1 101 ? 28.694 22.915 -8.860 1.00 69.62 101 THR A O 1
ATOM 857 N N . ILE A 1 102 ? 28.650 20.680 -9.133 1.00 70.56 102 ILE A N 1
ATOM 858 C CA . ILE A 1 102 ? 29.045 20.348 -7.752 1.00 70.56 102 ILE A CA 1
ATOM 859 C C . ILE A 1 102 ? 30.496 20.774 -7.510 1.00 70.56 102 ILE A C 1
ATOM 861 O O . ILE A 1 102 ? 30.779 21.439 -6.511 1.00 70.56 102 ILE A O 1
ATOM 865 N N . GLY A 1 103 ? 31.395 20.497 -8.461 1.00 69.06 103 GLY A N 1
ATOM 866 C CA . GLY A 1 103 ? 32.778 20.977 -8.398 1.00 69.06 103 GLY A CA 1
ATOM 867 C C . GLY A 1 103 ? 32.876 22.508 -8.367 1.00 69.06 103 GLY A C 1
ATOM 868 O O . GLY A 1 103 ? 33.647 23.069 -7.588 1.00 69.06 103 GLY A O 1
ATOM 869 N N . LYS A 1 104 ? 32.048 23.217 -9.148 1.00 74.94 104 LYS A N 1
ATOM 870 C CA . LYS A 1 104 ? 32.010 24.690 -9.159 1.00 74.94 104 LYS A CA 1
ATOM 871 C C . LYS A 1 104 ? 31.496 25.262 -7.837 1.00 74.94 104 LYS A C 1
ATOM 873 O O . LYS A 1 104 ? 32.067 26.233 -7.347 1.00 74.94 104 LYS A O 1
ATOM 878 N N . PHE A 1 105 ? 30.489 24.638 -7.228 1.00 79.62 105 PHE A N 1
ATOM 879 C CA . PHE A 1 105 ? 29.980 25.035 -5.913 1.00 79.62 105 PHE A CA 1
ATOM 880 C C . PHE A 1 105 ? 30.995 24.776 -4.793 1.00 79.62 105 PHE A C 1
ATOM 882 O O . PHE A 1 105 ? 31.213 25.644 -3.952 1.00 79.62 105 PHE A O 1
ATOM 889 N N . GLN A 1 106 ? 31.678 23.630 -4.808 1.00 79.44 106 GLN A N 1
ATOM 890 C CA . GLN A 1 106 ? 32.739 23.321 -3.843 1.00 79.44 106 GLN A CA 1
ATOM 891 C C . GLN A 1 106 ? 33.918 24.293 -3.955 1.00 79.44 106 GLN A C 1
ATOM 893 O O . GLN A 1 106 ? 34.412 24.776 -2.937 1.00 79.44 106 GLN A O 1
ATOM 898 N N . ASN A 1 107 ? 34.337 24.630 -5.178 1.00 78.38 107 ASN A N 1
ATOM 899 C CA . ASN A 1 107 ? 35.402 25.607 -5.416 1.00 78.38 107 ASN A CA 1
ATOM 900 C C . ASN A 1 107 ? 34.984 27.022 -4.992 1.00 78.38 107 ASN A C 1
ATOM 902 O O . ASN A 1 107 ? 35.775 27.730 -4.369 1.00 78.38 107 ASN A O 1
ATOM 906 N N . ALA A 1 108 ? 33.732 27.406 -5.258 1.00 72.44 108 ALA A N 1
ATOM 907 C CA . ALA A 1 108 ? 33.170 28.666 -4.789 1.00 72.44 108 ALA A CA 1
ATOM 908 C C . ALA A 1 108 ? 33.137 28.715 -3.255 1.00 72.44 108 ALA A C 1
ATOM 910 O O . ALA A 1 108 ? 33.706 29.631 -2.668 1.00 72.44 108 ALA A O 1
ATOM 911 N N . LEU A 1 109 ? 32.588 27.700 -2.581 1.00 80.81 109 LEU A N 1
ATOM 912 C CA . LEU A 1 109 ? 32.574 27.619 -1.116 1.00 80.81 109 LEU A CA 1
ATOM 913 C C . LEU A 1 109 ? 33.980 27.661 -0.517 1.00 80.81 109 LEU A C 1
ATOM 915 O O . LEU A 1 109 ? 34.219 28.399 0.435 1.00 80.81 109 LEU A O 1
ATOM 919 N N . LYS A 1 110 ? 34.933 26.923 -1.092 1.00 79.06 110 LYS A N 1
ATOM 920 C CA . LYS A 1 110 ? 36.327 26.952 -0.642 1.00 79.06 110 LYS A CA 1
ATOM 921 C C . LYS A 1 110 ? 36.924 28.354 -0.770 1.00 79.06 110 LYS A C 1
ATOM 923 O O . LYS A 1 110 ? 37.659 28.764 0.117 1.00 79.06 110 LYS A O 1
ATOM 928 N N . SER A 1 111 ? 36.570 29.107 -1.815 1.00 70.25 111 SER A N 1
ATOM 929 C CA . SER A 1 111 ? 36.986 30.508 -1.968 1.00 70.25 111 SER A CA 1
ATOM 930 C C . SER A 1 111 ? 36.314 31.458 -0.967 1.00 70.25 111 SER A C 1
ATOM 932 O O . SER A 1 111 ? 36.970 32.377 -0.484 1.00 70.25 111 SER A O 1
ATOM 934 N N . TYR A 1 112 ? 35.057 31.199 -0.584 1.00 60.75 112 TYR A N 1
ATOM 935 C CA . TYR A 1 112 ? 34.346 31.966 0.447 1.00 60.75 112 TYR A CA 1
ATOM 936 C C . TYR A 1 112 ? 34.907 31.724 1.852 1.00 60.75 112 TYR A C 1
ATOM 938 O O . TYR A 1 112 ? 34.993 32.659 2.639 1.00 60.75 112 TYR A O 1
ATOM 946 N N . PHE A 1 113 ? 35.315 30.493 2.167 1.00 74.00 113 PHE A N 1
ATOM 947 C CA . PHE A 1 113 ? 35.890 30.152 3.473 1.00 74.00 113 PHE A CA 1
ATOM 948 C C . PHE A 1 113 ? 37.406 30.376 3.564 1.00 74.00 113 PHE A C 1
ATOM 950 O O . PHE A 1 113 ? 37.927 30.466 4.667 1.00 74.00 113 PHE A O 1
ATOM 957 N N . ALA A 1 114 ? 38.118 30.470 2.435 1.00 64.69 114 ALA A N 1
ATOM 958 C CA . ALA A 1 114 ? 39.551 30.781 2.408 1.00 64.69 114 ALA A CA 1
ATOM 959 C C . ALA A 1 114 ? 39.853 32.285 2.498 1.00 64.69 114 ALA A C 1
ATOM 961 O O . ALA A 1 114 ? 41.018 32.662 2.613 1.00 64.69 114 ALA A O 1
ATOM 962 N N . LYS A 1 115 ? 38.834 33.146 2.401 1.00 54.22 115 LYS A N 1
ATOM 963 C CA . LYS A 1 115 ? 39.010 34.595 2.436 1.00 54.22 115 LYS A CA 1
ATOM 964 C C . LYS A 1 115 ? 38.401 35.168 3.707 1.00 54.22 115 LYS A C 1
ATOM 966 O O . LYS A 1 115 ? 37.207 35.446 3.782 1.00 54.22 115 LYS A O 1
ATOM 971 N N . ASP A 1 116 ? 39.257 35.338 4.706 1.00 56.25 116 ASP A N 1
ATOM 972 C CA . ASP A 1 116 ? 38.922 36.002 5.955 1.00 56.25 116 ASP A CA 1
ATOM 973 C C . ASP A 1 116 ? 38.449 37.438 5.675 1.00 56.25 116 ASP A C 1
ATOM 975 O O . ASP A 1 116 ? 39.205 38.283 5.207 1.00 56.25 116 ASP A O 1
ATOM 979 N N . ARG A 1 117 ? 37.159 37.661 5.943 1.00 62.97 117 ARG A N 1
ATOM 980 C CA . ARG A 1 117 ? 36.507 38.919 6.334 1.00 62.97 117 ARG A CA 1
ATOM 981 C C . ARG A 1 117 ? 36.975 40.197 5.604 1.00 62.97 117 ARG A C 1
ATOM 983 O O . ARG A 1 117 ? 37.811 40.920 6.116 1.00 62.97 117 ARG A O 1
ATOM 990 N N . GLU A 1 118 ? 36.302 40.521 4.496 1.00 52.81 118 GLU A N 1
ATOM 991 C CA . GLU A 1 118 ? 35.729 41.849 4.179 1.00 52.81 118 GLU A CA 1
ATOM 992 C C . GLU A 1 118 ? 34.889 41.732 2.892 1.00 52.81 118 GLU A C 1
ATOM 994 O O . GLU A 1 118 ? 35.353 41.216 1.877 1.00 52.81 118 GLU A O 1
ATOM 999 N N . LEU A 1 119 ? 33.611 42.116 2.961 1.00 58.38 119 LEU A N 1
ATOM 1000 C CA . LEU A 1 119 ? 32.610 41.880 1.915 1.00 58.38 119 LEU A CA 1
ATOM 1001 C C . LEU A 1 119 ? 32.692 42.988 0.842 1.00 58.38 119 LEU A C 1
ATOM 1003 O O . LEU A 1 119 ? 32.391 44.137 1.169 1.00 58.38 119 LEU A O 1
ATOM 1007 N N . PRO A 1 120 ? 33.060 42.700 -0.423 1.00 52.81 120 PRO A N 1
ATOM 1008 C CA . PRO A 1 120 ? 32.931 43.682 -1.493 1.00 52.81 120 PRO A CA 1
ATOM 1009 C C . PRO A 1 120 ? 31.446 43.844 -1.888 1.00 52.81 120 PRO A C 1
ATOM 1011 O O . PRO A 1 120 ? 30.708 42.853 -1.907 1.00 52.81 120 PRO A O 1
ATOM 1014 N N . PRO A 1 121 ? 30.995 45.070 -2.220 1.00 52.34 121 PRO A N 1
ATOM 1015 C CA . PRO A 1 121 ? 29.577 45.416 -2.421 1.00 52.34 121 PRO A CA 1
ATOM 1016 C C . PRO A 1 121 ? 28.887 44.624 -3.544 1.00 52.34 121 PRO A C 1
ATOM 1018 O O . PRO A 1 121 ? 27.670 44.484 -3.546 1.00 52.34 121 PRO A O 1
ATOM 1021 N N . GLU A 1 122 ? 29.666 44.032 -4.446 1.00 53.34 122 GLU A N 1
ATOM 1022 C CA . GLU A 1 122 ? 29.202 43.250 -5.594 1.00 53.34 122 GLU A CA 1
ATOM 1023 C C . GLU A 1 122 ? 28.495 41.936 -5.206 1.00 53.34 122 GLU A C 1
ATOM 1025 O O . GLU A 1 122 ? 27.629 41.446 -5.927 1.00 53.34 122 GLU A O 1
ATOM 1030 N N . VAL A 1 123 ? 28.819 41.356 -4.042 1.00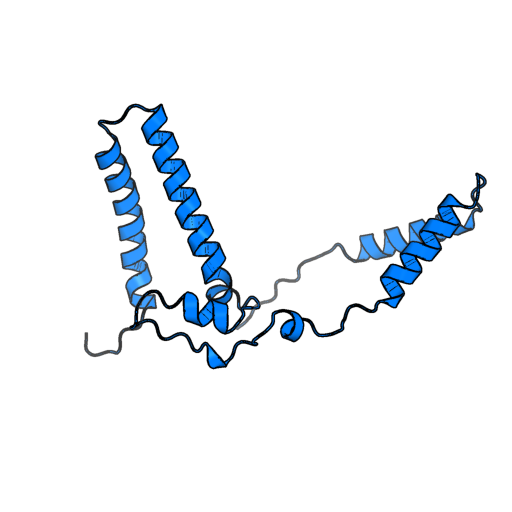 53.03 123 VAL A N 1
ATOM 1031 C CA . VAL A 1 123 ? 28.171 40.113 -3.575 1.00 53.03 123 VAL A CA 1
ATOM 1032 C C . VAL A 1 123 ? 26.726 40.374 -3.137 1.00 53.03 123 VAL A C 1
ATOM 1034 O O . VAL A 1 123 ? 25.886 39.483 -3.258 1.00 53.03 123 VAL A O 1
ATOM 1037 N N . GLY A 1 124 ? 26.413 41.600 -2.700 1.00 55.75 124 GLY A N 1
ATOM 1038 C CA . GLY A 1 124 ? 25.037 42.019 -2.429 1.00 55.75 124 GLY A CA 1
ATOM 1039 C C . GLY A 1 124 ? 24.164 41.928 -3.681 1.00 55.75 124 GLY A C 1
ATOM 1040 O O . GLY A 1 124 ? 23.055 41.402 -3.617 1.00 55.75 124 GLY A O 1
ATOM 1041 N N . ASP A 1 125 ? 24.702 42.322 -4.835 1.00 54.09 125 ASP A N 1
ATOM 1042 C CA . ASP A 1 125 ? 23.973 42.295 -6.103 1.00 54.09 125 ASP A CA 1
ATOM 1043 C C . ASP A 1 125 ? 23.759 40.870 -6.622 1.00 54.09 125 ASP A C 1
ATOM 1045 O O . ASP A 1 125 ? 22.674 40.549 -7.099 1.00 54.09 125 ASP A O 1
ATOM 1049 N N . ILE A 1 126 ? 24.730 39.967 -6.454 1.00 56.59 126 ILE A N 1
ATOM 1050 C CA . ILE A 1 126 ? 24.576 38.559 -6.868 1.00 56.59 126 ILE A CA 1
ATOM 1051 C C . ILE A 1 126 ? 23.548 37.839 -5.985 1.00 56.59 126 ILE A C 1
ATOM 1053 O O . ILE A 1 126 ? 22.731 37.068 -6.491 1.00 56.59 126 ILE A O 1
ATOM 1057 N N . VAL A 1 127 ? 23.542 38.108 -4.677 1.00 58.84 127 VAL A N 1
ATOM 1058 C CA . VAL A 1 127 ? 22.540 37.548 -3.755 1.00 58.84 127 VAL A CA 1
ATOM 1059 C C . VAL A 1 127 ? 21.148 38.101 -4.066 1.00 58.84 127 VAL A C 1
ATOM 1061 O O . VAL A 1 127 ? 20.187 37.334 -4.056 1.00 58.84 127 VAL A O 1
ATOM 1064 N N . ASN A 1 128 ? 21.037 39.379 -4.433 1.00 56.00 128 ASN A N 1
ATOM 1065 C CA . ASN A 1 128 ? 19.773 39.981 -4.858 1.00 56.00 128 ASN A CA 1
ATOM 1066 C C . ASN A 1 128 ? 19.285 39.429 -6.208 1.00 56.00 128 ASN A C 1
ATOM 1068 O O . ASN A 1 128 ? 18.105 39.127 -6.333 1.00 56.00 128 ASN A O 1
ATOM 1072 N N . ILE A 1 129 ? 20.171 39.186 -7.180 1.00 58.22 129 ILE A N 1
ATOM 1073 C CA . ILE A 1 129 ? 19.822 38.560 -8.471 1.00 58.22 129 ILE A CA 1
ATOM 1074 C C . ILE A 1 129 ? 19.358 37.111 -8.277 1.00 58.22 129 ILE A C 1
ATOM 1076 O O . ILE A 1 129 ? 18.404 36.669 -8.919 1.00 58.22 129 ILE A O 1
ATOM 1080 N N . VAL A 1 130 ? 20.002 36.361 -7.379 1.00 59.53 130 VAL A N 1
ATOM 1081 C CA . VAL A 1 130 ? 19.585 34.992 -7.041 1.00 59.53 130 VAL A CA 1
ATOM 1082 C C . VAL A 1 130 ? 18.270 35.004 -6.256 1.00 59.53 130 VAL A C 1
ATOM 1084 O O . VAL A 1 130 ? 17.395 34.188 -6.536 1.00 59.53 130 VAL A O 1
ATOM 1087 N N . SER A 1 131 ? 18.076 35.957 -5.342 1.00 58.16 131 SER A N 1
ATOM 1088 C CA . SER A 1 131 ? 16.807 36.162 -4.633 1.00 58.16 131 SER A CA 1
ATOM 1089 C C . SER A 1 131 ? 15.669 36.555 -5.588 1.00 58.16 131 SER A C 1
ATOM 1091 O O . SER A 1 131 ? 14.561 36.042 -5.446 1.00 58.16 131 SER A O 1
ATOM 1093 N N . ASP A 1 132 ? 15.935 37.373 -6.611 1.00 51.75 132 ASP A N 1
ATOM 1094 C CA . ASP A 1 132 ? 14.976 37.746 -7.664 1.00 51.75 132 ASP A CA 1
ATOM 1095 C C . ASP A 1 132 ? 14.673 36.587 -8.624 1.00 51.75 132 ASP A C 1
ATOM 1097 O O . ASP A 1 132 ? 13.536 36.427 -9.073 1.00 51.75 132 ASP A O 1
ATOM 1101 N N . ALA A 1 133 ? 15.661 35.743 -8.930 1.00 54.62 133 ALA A N 1
ATOM 1102 C CA . ALA A 1 133 ? 15.463 34.539 -9.736 1.00 54.62 133 ALA A CA 1
ATOM 1103 C C . ALA A 1 133 ? 14.644 33.474 -8.987 1.00 54.62 133 ALA A C 1
ATOM 1105 O O . ALA A 1 133 ? 13.834 32.777 -9.597 1.00 54.62 133 ALA A O 1
ATOM 1106 N N . ILE A 1 134 ? 14.812 33.378 -7.665 1.00 51.00 134 ILE A N 1
ATOM 1107 C CA . ILE A 1 134 ? 14.010 32.503 -6.803 1.00 51.00 134 ILE A CA 1
ATOM 1108 C C . ILE A 1 134 ? 12.601 33.093 -6.605 1.00 51.00 134 ILE A C 1
ATOM 1110 O O . ILE A 1 134 ? 11.623 32.357 -6.716 1.00 51.00 134 ILE A O 1
ATOM 1114 N N . GLY A 1 135 ? 12.472 34.413 -6.424 1.00 46.78 135 GLY A N 1
ATOM 1115 C CA . GLY A 1 135 ? 11.187 35.117 -6.301 1.00 46.78 135 GLY A CA 1
ATOM 1116 C C . GLY A 1 135 ? 10.344 35.113 -7.583 1.00 46.78 135 GLY A C 1
ATOM 1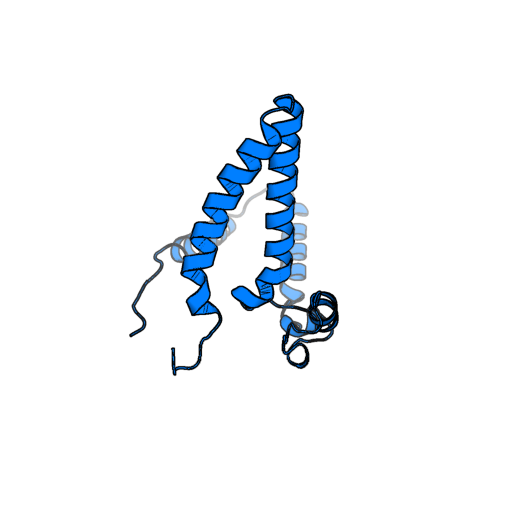117 O O . GLY A 1 135 ? 9.124 34.987 -7.513 1.00 46.78 135 GLY A O 1
ATOM 1118 N N . LYS A 1 136 ? 10.972 35.157 -8.769 1.00 48.69 136 LYS A N 1
ATOM 1119 C CA . LYS A 1 136 ? 10.279 34.984 -10.062 1.00 48.69 136 LYS A CA 1
ATOM 1120 C C . LYS A 1 136 ? 9.814 33.555 -10.327 1.00 48.69 136 LYS A C 1
ATOM 1122 O O . LYS A 1 136 ? 8.917 33.367 -11.141 1.00 48.69 136 LYS A O 1
ATOM 1127 N N . ASN A 1 137 ? 10.390 32.562 -9.650 1.00 45.66 137 ASN A N 1
ATOM 1128 C CA . ASN A 1 137 ? 9.973 31.166 -9.785 1.00 45.66 137 ASN A CA 1
ATOM 1129 C C . ASN A 1 137 ? 8.798 30.806 -8.859 1.00 45.66 137 ASN A C 1
ATOM 1131 O O . ASN A 1 137 ? 8.440 29.636 -8.721 1.00 45.66 137 ASN A O 1
ATOM 1135 N N . GLN A 1 138 ? 8.188 31.814 -8.229 1.00 51.03 138 GLN A N 1
ATOM 1136 C CA . GLN A 1 138 ? 7.048 31.657 -7.341 1.00 51.03 138 GLN A CA 1
ATOM 1137 C C . GLN A 1 138 ? 5.894 32.578 -7.774 1.00 51.03 138 GLN A C 1
ATOM 1139 O O . GLN A 1 138 ? 5.667 33.623 -7.173 1.00 51.03 138 GLN A O 1
ATOM 1144 N N . ASN A 1 139 ? 5.196 32.200 -8.863 1.00 36.50 139 ASN A N 1
ATOM 1145 C CA . ASN A 1 139 ? 3.719 32.169 -9.017 1.00 36.50 139 ASN A CA 1
ATOM 1146 C C . ASN A 1 139 ? 3.282 32.037 -10.499 1.00 36.50 139 ASN A C 1
ATOM 1148 O O . ASN A 1 139 ? 3.941 32.623 -11.355 1.00 36.50 139 ASN A O 1
ATOM 1152 N N . PRO A 1 140 ? 2.111 31.447 -10.832 1.00 39.56 140 PRO A N 1
ATOM 1153 C CA . PRO A 1 140 ? 1.299 30.444 -10.141 1.00 39.56 140 PRO A CA 1
ATOM 1154 C C . PRO A 1 140 ? 1.249 29.113 -10.927 1.00 39.56 140 PRO A C 1
ATOM 1156 O O . PRO A 1 140 ? 1.618 29.025 -12.094 1.00 39.56 140 PRO A O 1
ATOM 1159 N N . ILE A 1 141 ? 0.749 28.063 -10.278 1.00 46.25 141 ILE A N 1
ATOM 1160 C CA . ILE A 1 141 ? 0.283 26.843 -10.946 1.00 46.25 141 ILE A CA 1
ATOM 1161 C C . ILE A 1 141 ? -0.864 27.252 -11.889 1.00 46.25 141 ILE A C 1
ATOM 1163 O O . ILE A 1 141 ? -1.963 27.536 -11.415 1.00 46.25 141 ILE A O 1
ATOM 1167 N N . ASP A 1 142 ? -0.613 27.317 -13.198 1.00 34.09 142 ASP A N 1
ATOM 1168 C CA . ASP A 1 142 ? -1.674 27.395 -14.206 1.00 34.09 142 ASP A CA 1
ATOM 1169 C C . ASP A 1 142 ? -2.257 25.990 -14.385 1.00 34.09 142 ASP A C 1
ATOM 1171 O O . ASP A 1 142 ? -1.680 25.106 -15.023 1.00 34.09 142 ASP A O 1
ATOM 1175 N N . VAL A 1 143 ? -3.386 25.772 -13.717 1.00 53.34 143 VAL A N 1
ATOM 1176 C CA . VAL A 1 143 ? -4.312 24.695 -14.038 1.00 53.34 143 VAL A CA 1
ATOM 1177 C C . VAL A 1 143 ? -5.112 25.165 -15.248 1.00 53.34 143 VAL A C 1
ATOM 1179 O O . VAL A 1 143 ? -5.982 26.020 -15.104 1.00 53.34 143 VAL A O 1
ATOM 1182 N N . SER A 1 144 ? -4.876 24.560 -16.412 1.00 34.12 144 SER A N 1
ATOM 1183 C CA . SER A 1 144 ? -5.786 24.670 -17.555 1.00 34.12 144 SER A CA 1
ATOM 1184 C C . SER A 1 144 ? -6.120 23.292 -18.144 1.00 34.12 144 SER A C 1
ATOM 1186 O O . SER A 1 144 ? -5.329 22.354 -18.024 1.00 34.12 144 SER A O 1
ATOM 1188 N N . PRO A 1 145 ? -7.344 23.129 -18.679 1.00 44.75 145 PRO A N 1
ATOM 1189 C CA . PRO A 1 145 ? -8.103 21.888 -18.595 1.00 44.75 145 PRO A CA 1
ATOM 1190 C C . PRO A 1 145 ? -7.800 20.951 -19.764 1.00 44.75 145 PRO A C 1
ATOM 1192 O O . PRO A 1 145 ? -7.747 21.373 -20.918 1.00 44.75 145 PRO A O 1
ATOM 1195 N N . VAL A 1 146 ? -7.665 19.659 -19.471 1.00 42.59 146 VAL A N 1
ATOM 1196 C CA . VAL A 1 146 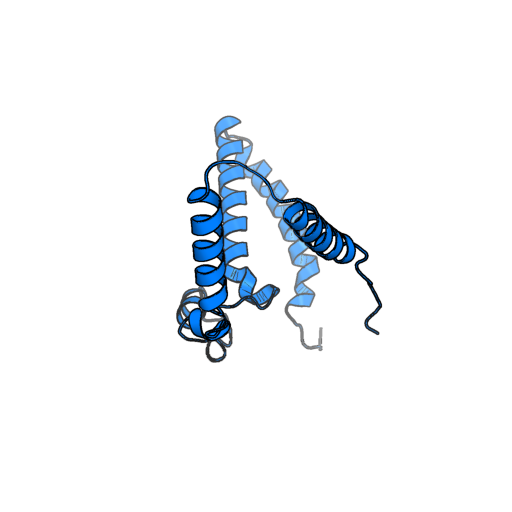? -7.696 18.620 -20.503 1.00 42.59 146 VAL A CA 1
ATOM 1197 C C . VAL A 1 146 ? -9.162 18.309 -20.799 1.00 42.59 146 VAL A C 1
ATOM 1199 O O . VAL A 1 146 ? -9.896 17.858 -19.919 1.00 42.59 146 VAL A O 1
ATOM 1202 N N . SER A 1 147 ? -9.560 18.633 -22.028 1.00 44.06 147 SER A N 1
ATOM 1203 C CA . SER A 1 147 ? -10.763 18.164 -22.724 1.00 44.06 147 SER A CA 1
ATOM 1204 C C . SER A 1 147 ? -10.798 16.647 -22.859 1.00 44.06 147 SER A C 1
ATOM 1206 O O . SER A 1 147 ? -9.727 16.101 -23.213 1.00 44.06 147 SER A O 1
#

InterPro domains:
  IPR027005 O-mannosyl-transferase-like [PTHR10050] (1-82)
  IPR032421 Protein O-mannosyl-transferase, C-terminal four TM domain [PF16192] (1-78)

Organism: NCBI:txid60185

Secondary structure (DSSP, 8-state):
--S---GGGGHHHHHHHHHHHHHHHHHHHTTS-HHHHHHHHHHHHHHHHHHHHHHHHHHH-----HHHHHHT--STT----GGGS-SSTHHHH-S---HHHHHHHHHHHHHHHSS-S---THHHHHHHHHHHHHHHT----------

Radius of gyration: 26.59 Å; chains: 1; bounding box: 64×61×49 Å

pLDDT: mean 79.98, std 18.6, range [34.09, 98.12]

Sequence (147 aa):
MGRQLFLHHYMPALYFSILVFGVSFDLLTIRLKQKKRILIAILTVLTFIIVYRQFAPLTYGEPWTKKACLNHKWRSSWDFDCVQFHENLSDYYGTRIEDNTIGKFQNALKSYFAKDRELPPEVGDIVNIVSDAIGKNQNPIDVSPVS

Foldseek 3Di:
DPDDDDPVVCVVVVVVVVVVVVVVLCVVCVPPDPVVSVVVVVVVVVVVVVLCVLCVCVVPVDADALVSVVVPCPDPPDDDPSVPHHNDPCVVVDPPPPVVVVVVVVVVVCVVVVDPDDDDCVVVVVVVVVVVVVVVVDDDPDDDDDD